Protein AF-A0A353CD82-F1 (afdb_monomer)

pLDDT: mean 91.19, std 8.74, range [46.16, 98.44]

Nearest PDB structures (foldseek):
  5kc4-assembly1_A  TM=4.572E-01  e=1.002E+00  Thermotoga maritima MSB8
  8f6h-assembly1_B  TM=3.084E-01  e=5.226E+00  Shewanella oneidensis MR-1
  6ek8-assembly1_A  TM=2.243E-01  e=5.776E+00  Yersinia enterocolitica

Secondary structure (DSSP, 8-state):
--HHHHHHHHHHHHHHHHHHHHHHHHHHIIIIIHHHH-HHHHHHHHHHHHHHHHHHHHHHHHHHHT--SHHHHHHHHHHHHHHHHHHHHHIIIIIS---HHHHHHHT-TTTT--HHHHHHHHHHHHHHHHHHHHTTS--

Solvent-accessible surface area (backbone atoms only — not comparable to full-atom values): 7496 Å² total; per-residue (Å²): 130,55,74,66,56,52,28,52,53,41,45,50,55,51,44,53,55,43,54,52,52,49,50,54,49,53,50,46,35,62,74,59,37,2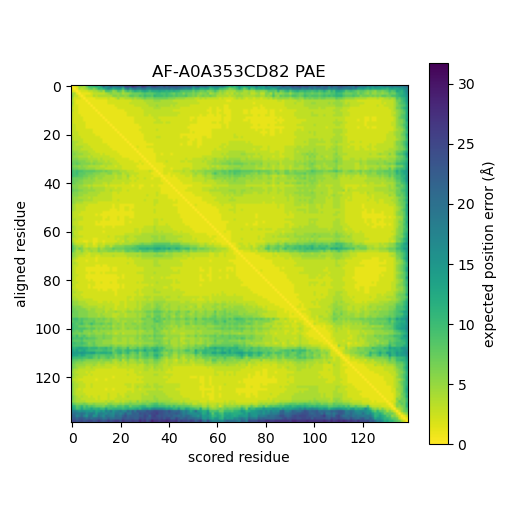0,81,75,62,36,64,71,55,28,53,60,53,45,48,58,55,45,50,49,50,50,39,54,55,39,45,72,43,50,74,76,32,63,67,74,62,69,68,48,24,38,50,50,11,48,52,46,41,55,52,49,52,52,48,48,52,47,42,39,44,73,72,69,62,48,51,72,68,60,57,52,51,49,61,28,54,91,80,68,34,59,51,56,59,48,46,55,46,48,21,46,32,47,44,54,27,53,55,61,47,65,78,66,59,84,133

Radius of gyration: 16.13 Å; Cα contacts (8 Å, |Δi|>4): 117; chains: 1; bounding box: 50×27×48 Å

Structure (mmCIF, N/CA/C/O backbone):
data_AF-A0A353CD82-F1
#
_entry.id   AF-A0A353CD82-F1
#
loop_
_atom_site.group_PDB
_atom_site.id
_atom_site.type_symbol
_atom_site.label_atom_id
_atom_site.label_alt_id
_atom_site.label_comp_id
_atom_site.label_asym_id
_atom_site.label_entity_id
_atom_site.label_seq_id
_atom_site.pdbx_PDB_ins_code
_atom_site.Cartn_x
_atom_site.Cartn_y
_atom_site.Cartn_z
_atom_site.occupancy
_atom_site.B_iso_or_equiv
_atom_site.auth_seq_id
_atom_site.auth_comp_id
_atom_site.auth_asym_id
_atom_site.auth_atom_id
_atom_site.pdbx_PDB_model_num
ATOM 1 N N . MET A 1 1 ? -8.625 -14.958 21.269 1.00 64.81 1 MET A N 1
ATOM 2 C CA . MET A 1 1 ? -8.049 -13.804 20.533 1.00 64.81 1 MET A CA 1
ATOM 3 C C . MET A 1 1 ? -8.634 -12.511 21.072 1.00 64.81 1 MET A C 1
ATOM 5 O O . MET A 1 1 ? -9.854 -12.438 21.197 1.00 64.81 1 MET A O 1
ATOM 9 N N . SER A 1 2 ? -7.795 -11.514 21.366 1.00 86.31 2 SER A N 1
ATOM 10 C CA . SER A 1 2 ? -8.258 -10.172 21.746 1.00 86.31 2 SER A CA 1
ATOM 11 C C . SER A 1 2 ? -8.985 -9.492 20.576 1.00 86.31 2 SER A C 1
ATOM 13 O O . SER A 1 2 ? -8.831 -9.897 19.418 1.00 86.31 2 SER A O 1
ATOM 15 N N . ALA A 1 3 ? -9.791 -8.465 20.864 1.00 82.94 3 ALA A N 1
ATOM 16 C CA . ALA A 1 3 ? -10.469 -7.673 19.833 1.00 82.94 3 ALA A CA 1
ATOM 17 C C . ALA A 1 3 ? -9.463 -7.100 18.819 1.00 82.94 3 ALA A C 1
ATOM 19 O O . ALA A 1 3 ? -9.667 -7.214 17.612 1.00 82.94 3 ALA A O 1
ATOM 20 N N . THR A 1 4 ? -8.322 -6.612 19.310 1.00 87.94 4 THR A N 1
ATOM 21 C CA . THR A 1 4 ? -7.206 -6.125 18.495 1.00 87.94 4 THR A CA 1
ATOM 22 C C . THR A 1 4 ? -6.670 -7.203 17.554 1.00 87.94 4 THR A C 1
ATOM 24 O O . THR A 1 4 ? -6.569 -6.963 16.355 1.00 87.94 4 THR A O 1
ATOM 27 N N . SER A 1 5 ? -6.414 -8.426 18.037 1.00 89.75 5 SER A N 1
ATOM 28 C CA . SER A 1 5 ? -5.935 -9.519 17.175 1.00 89.75 5 SER A CA 1
ATOM 29 C C . SER A 1 5 ? -6.914 -9.854 16.045 1.00 89.75 5 SER A C 1
ATOM 31 O O . SER A 1 5 ? -6.486 -10.189 14.945 1.00 89.75 5 SER A O 1
ATOM 33 N N . LYS A 1 6 ? -8.229 -9.760 16.288 1.00 93.31 6 LYS A N 1
ATOM 34 C CA . LYS A 1 6 ? -9.244 -9.997 15.247 1.00 93.31 6 LYS A CA 1
ATOM 35 C C . LYS A 1 6 ? -9.223 -8.906 14.175 1.00 93.31 6 LYS A C 1
ATOM 37 O O . LYS A 1 6 ? -9.329 -9.234 12.998 1.00 93.31 6 LYS A O 1
ATOM 42 N N . VAL A 1 7 ? -9.062 -7.642 14.572 1.00 95.00 7 VAL A N 1
ATOM 43 C CA . VAL A 1 7 ? -8.954 -6.506 13.640 1.00 95.00 7 VAL A CA 1
ATOM 44 C C . VAL A 1 7 ? -7.745 -6.680 12.726 1.00 95.00 7 VAL A C 1
ATOM 46 O O . VAL A 1 7 ? -7.897 -6.614 11.511 1.00 95.00 7 VAL A O 1
ATOM 49 N N . PHE A 1 8 ? -6.569 -6.982 13.285 1.00 95.12 8 PHE A N 1
ATOM 50 C CA . PHE A 1 8 ? -5.359 -7.180 12.483 1.00 95.12 8 PHE A CA 1
ATOM 51 C C . PHE A 1 8 ? -5.436 -8.423 11.593 1.00 95.12 8 PHE A C 1
ATOM 53 O O . PHE A 1 8 ? -5.011 -8.354 10.448 1.00 95.12 8 PHE A O 1
ATOM 60 N N . LEU A 1 9 ? -6.058 -9.519 12.044 1.00 96.62 9 LEU A N 1
ATOM 61 C CA . LEU A 1 9 ? -6.295 -10.680 11.178 1.00 96.62 9 LEU A CA 1
ATOM 62 C C . LEU A 1 9 ? -7.162 -10.313 9.964 1.00 96.62 9 LEU A C 1
ATOM 64 O O . LEU A 1 9 ? -6.827 -10.655 8.833 1.00 96.62 9 LEU A O 1
ATOM 68 N N . ARG A 1 10 ? -8.268 -9.593 10.183 1.00 97.06 10 ARG A N 1
ATOM 69 C CA . ARG A 1 10 ? -9.134 -9.133 9.087 1.00 97.06 10 ARG A CA 1
ATOM 70 C C . ARG A 1 10 ? -8.416 -8.136 8.186 1.00 97.06 10 ARG A C 1
ATOM 72 O O . ARG A 1 10 ? -8.548 -8.229 6.972 1.00 97.06 10 ARG A O 1
ATOM 79 N N . ALA A 1 11 ? -7.624 -7.232 8.759 1.00 97.06 11 ALA A N 1
ATOM 80 C CA . ALA A 1 11 ? -6.787 -6.313 8.000 1.00 97.06 11 ALA A CA 1
ATOM 81 C C . ALA A 1 11 ? -5.785 -7.068 7.115 1.00 97.06 11 ALA A C 1
ATOM 83 O O . ALA A 1 11 ? -5.634 -6.700 5.955 1.00 97.06 11 ALA A O 1
ATOM 84 N N . THR A 1 12 ? -5.161 -8.145 7.601 1.00 98.25 12 THR A N 1
ATOM 85 C CA . THR A 1 12 ? -4.295 -9.008 6.784 1.00 98.25 12 THR A CA 1
ATOM 86 C C . THR A 1 12 ? -5.066 -9.655 5.637 1.00 98.25 12 THR A C 1
ATOM 88 O O . THR A 1 12 ? -4.585 -9.653 4.512 1.00 98.25 12 THR A O 1
ATOM 91 N N . VAL A 1 13 ? -6.280 -10.165 5.877 1.00 98.12 13 VAL A N 1
ATOM 92 C CA . VAL A 1 13 ? -7.113 -10.742 4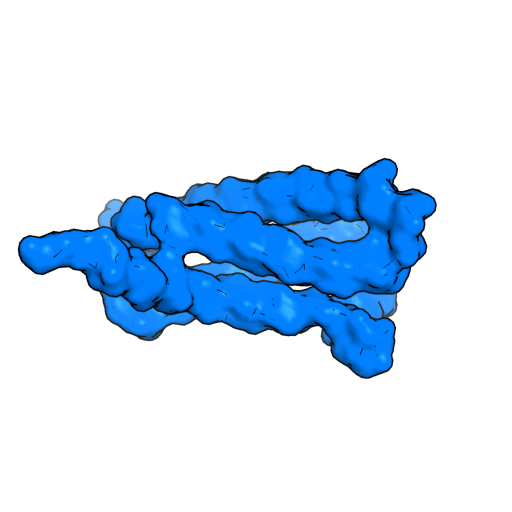.804 1.00 98.12 13 VAL A CA 1
ATOM 93 C C . VAL A 1 13 ? -7.441 -9.698 3.735 1.00 98.12 13 VAL A C 1
ATOM 95 O O . VAL A 1 13 ? -7.309 -9.979 2.548 1.00 98.12 13 VAL A O 1
ATOM 98 N N . VAL A 1 14 ? -7.820 -8.481 4.135 1.00 98.00 14 VAL A N 1
ATOM 99 C CA . VAL A 1 14 ? -8.071 -7.387 3.184 1.00 98.00 14 VAL A CA 1
ATOM 100 C C . VAL A 1 14 ? -6.796 -7.013 2.426 1.00 98.00 14 VAL A C 1
ATOM 102 O O . VAL A 1 14 ? -6.851 -6.828 1.215 1.00 98.00 14 VAL A O 1
ATOM 105 N N . TRP A 1 15 ? -5.645 -6.970 3.099 1.00 98.44 15 TRP A N 1
ATOM 106 C CA . TRP A 1 15 ? -4.357 -6.738 2.446 1.00 98.44 15 TRP A CA 1
ATOM 107 C C . TRP A 1 15 ? -4.023 -7.811 1.408 1.00 98.44 15 TRP A C 1
ATOM 109 O O . TRP A 1 15 ? -3.569 -7.461 0.326 1.00 98.44 15 TRP A O 1
ATOM 119 N N . ILE A 1 16 ? -4.309 -9.091 1.675 1.00 98.25 16 ILE A N 1
ATOM 120 C CA . ILE A 1 16 ? -4.126 -10.166 0.685 1.00 98.25 16 ILE A CA 1
ATOM 121 C C . ILE A 1 16 ? -4.973 -9.891 -0.565 1.00 98.25 16 ILE A C 1
ATOM 123 O O . ILE A 1 16 ? -4.491 -10.036 -1.684 1.00 98.25 16 ILE A O 1
ATOM 127 N N . VAL A 1 17 ? -6.223 -9.448 -0.402 1.00 98.12 17 VAL A N 1
ATOM 128 C CA . VAL A 1 17 ? -7.068 -9.075 -1.549 1.00 98.12 17 VAL A CA 1
ATOM 129 C C . VAL A 1 17 ? -6.458 -7.898 -2.313 1.00 98.12 17 VAL A C 1
ATOM 131 O O . VAL A 1 17 ? -6.391 -7.941 -3.540 1.00 98.12 17 VAL A O 1
ATOM 134 N N . ILE A 1 18 ? -5.985 -6.872 -1.599 1.00 97.62 18 ILE A N 1
ATOM 135 C CA . ILE A 1 18 ? -5.344 -5.697 -2.198 1.00 97.62 18 ILE A CA 1
ATOM 136 C C . ILE A 1 18 ? -4.090 -6.101 -2.979 1.00 97.62 18 ILE A C 1
ATOM 138 O O . ILE A 1 18 ? -3.985 -5.758 -4.149 1.00 97.62 18 ILE A O 1
ATOM 142 N N . ILE A 1 19 ? -3.160 -6.847 -2.377 1.00 97.19 19 ILE A N 1
ATOM 143 C CA . ILE A 1 19 ? -1.879 -7.169 -3.017 1.00 97.19 19 ILE A CA 1
ATOM 144 C C . ILE A 1 19 ? -2.062 -8.082 -4.232 1.00 97.19 19 ILE A C 1
ATOM 146 O O . ILE A 1 19 ? -1.357 -7.927 -5.227 1.00 97.19 19 ILE A O 1
ATOM 150 N N . LEU A 1 20 ? -3.044 -8.989 -4.204 1.00 97.25 20 LEU A N 1
ATOM 151 C CA . LEU A 1 20 ? -3.399 -9.802 -5.367 1.00 97.25 20 LEU A CA 1
ATOM 152 C C . LEU A 1 20 ? -3.995 -8.943 -6.488 1.00 97.25 20 LEU A C 1
ATOM 154 O O . LEU A 1 20 ? -3.593 -9.092 -7.642 1.00 97.25 20 LEU A O 1
ATOM 158 N N . ALA A 1 21 ? -4.906 -8.024 -6.157 1.00 97.31 21 ALA A N 1
ATOM 159 C CA . ALA A 1 21 ? -5.483 -7.103 -7.132 1.00 97.31 21 ALA A CA 1
ATOM 160 C C . ALA A 1 21 ? -4.409 -6.193 -7.752 1.00 97.31 21 ALA A C 1
ATOM 162 O O . ALA A 1 21 ? -4.350 -6.068 -8.974 1.00 97.31 21 ALA A O 1
ATOM 163 N N . GLU A 1 22 ? -3.514 -5.638 -6.934 1.00 96.19 22 GLU A N 1
ATOM 164 C CA . GLU A 1 22 ? -2.400 -4.799 -7.384 1.00 96.19 22 GLU A CA 1
ATOM 165 C C . GLU A 1 22 ? -1.376 -5.586 -8.209 1.00 96.19 22 GLU A C 1
ATOM 167 O O . GLU A 1 22 ? -0.851 -5.065 -9.188 1.00 96.19 22 GLU A O 1
ATOM 172 N N . THR A 1 23 ? -1.135 -6.862 -7.892 1.00 94.25 23 THR A N 1
ATOM 173 C CA . THR A 1 23 ? -0.262 -7.729 -8.701 1.00 94.25 23 THR A CA 1
ATOM 174 C C . THR A 1 23 ? -0.852 -7.945 -10.095 1.00 94.25 23 THR A C 1
ATOM 176 O O . THR A 1 23 ? -0.164 -7.747 -11.096 1.00 94.25 23 THR A O 1
ATOM 179 N N . VAL A 1 24 ? -2.140 -8.302 -10.185 1.00 96.44 24 VAL A N 1
ATOM 180 C CA . VAL A 1 24 ? -2.838 -8.461 -11.475 1.00 96.44 24 VAL A CA 1
ATOM 181 C C . VAL A 1 24 ? -2.841 -7.145 -12.249 1.00 96.44 24 VAL A C 1
ATOM 183 O O . VAL A 1 24 ? -2.563 -7.127 -13.447 1.00 96.44 24 VAL A O 1
ATOM 186 N N . HIS A 1 25 ? -3.103 -6.035 -11.564 1.00 96.00 25 HIS A N 1
ATOM 187 C CA . HIS A 1 25 ? -3.095 -4.706 -12.153 1.00 96.00 25 HIS A CA 1
ATOM 188 C C . HIS A 1 25 ? -1.702 -4.302 -12.672 1.00 96.00 25 HIS A C 1
ATOM 190 O O . HIS A 1 25 ? -1.584 -3.790 -13.786 1.00 96.00 25 HIS A O 1
ATOM 196 N N . GLY A 1 26 ? -0.633 -4.601 -11.930 1.00 92.56 26 GLY A N 1
ATOM 197 C CA . GLY A 1 26 ? 0.750 -4.384 -12.356 1.00 92.56 26 GLY A CA 1
ATOM 198 C C . GLY A 1 26 ? 1.128 -5.206 -13.590 1.00 92.56 26 GLY A C 1
ATOM 199 O O . GLY A 1 26 ? 1.763 -4.683 -14.505 1.00 92.56 26 GLY A O 1
ATOM 200 N N . ILE A 1 27 ? 0.677 -6.462 -13.672 1.00 93.19 27 ILE A N 1
ATOM 201 C CA . ILE A 1 27 ? 0.852 -7.298 -14.870 1.00 93.19 27 ILE A CA 1
ATOM 202 C C . ILE A 1 27 ? 0.083 -6.700 -16.055 1.00 93.19 27 ILE A C 1
ATOM 204 O O . ILE A 1 27 ? 0.644 -6.560 -17.141 1.00 93.19 27 ILE A O 1
ATOM 208 N N . ALA A 1 28 ? -1.175 -6.299 -15.853 1.00 93.94 28 ALA A N 1
ATOM 209 C CA . ALA A 1 28 ? -1.994 -5.677 -16.893 1.00 93.94 28 ALA A CA 1
ATOM 210 C C . ALA A 1 28 ? -1.366 -4.375 -17.416 1.00 93.94 28 ALA A C 1
ATOM 212 O O . ALA A 1 28 ? -1.373 -4.132 -18.622 1.00 93.94 28 ALA A O 1
ATOM 213 N N . ARG A 1 29 ? -0.754 -3.569 -16.540 1.00 94.25 29 ARG A N 1
ATOM 214 C CA . ARG A 1 29 ? 0.015 -2.384 -16.939 1.00 94.25 29 ARG A CA 1
ATOM 215 C C . ARG A 1 29 ? 1.114 -2.755 -17.936 1.00 94.25 29 ARG A C 1
ATOM 217 O O . ARG A 1 29 ? 1.166 -2.148 -18.998 1.00 94.25 29 ARG A O 1
ATOM 224 N N . ILE A 1 30 ? 1.938 -3.755 -17.621 1.00 93.38 30 ILE A N 1
ATOM 225 C CA . ILE A 1 30 ? 3.068 -4.179 -18.467 1.00 93.38 30 ILE A CA 1
ATOM 226 C C . ILE A 1 30 ? 2.591 -4.775 -19.794 1.00 93.38 30 ILE A C 1
ATOM 228 O O . ILE A 1 30 ? 3.156 -4.495 -20.844 1.00 93.38 30 ILE A O 1
ATOM 232 N N . GLN A 1 31 ? 1.546 -5.599 -19.765 1.00 94.88 31 GLN A N 1
ATOM 233 C CA . GLN A 1 31 ? 1.111 -6.348 -20.948 1.00 94.88 31 GLN A CA 1
ATOM 234 C C . GLN A 1 31 ? 0.196 -5.544 -21.880 1.00 94.88 31 GLN A C 1
ATOM 236 O O . GLN A 1 31 ? 0.161 -5.813 -23.076 1.00 94.88 31 GLN A O 1
ATOM 241 N N . ILE A 1 32 ? -0.563 -4.580 -21.350 1.00 94.31 32 ILE A N 1
ATOM 242 C CA . ILE A 1 32 ? -1.629 -3.888 -22.093 1.00 94.31 32 ILE A CA 1
ATOM 243 C C . ILE A 1 32 ? -1.312 -2.400 -22.253 1.00 94.31 32 ILE A C 1
ATOM 245 O O . ILE A 1 32 ? -1.406 -1.852 -23.354 1.00 94.31 32 ILE A O 1
ATOM 249 N N . LEU A 1 33 ? -0.933 -1.730 -21.161 1.00 92.12 33 LEU A N 1
ATOM 250 C CA . LEU A 1 33 ? -0.793 -0.275 -21.152 1.00 92.12 33 LEU A CA 1
ATOM 251 C C . LEU A 1 33 ? 0.578 0.176 -21.674 1.00 92.12 33 LEU A C 1
ATOM 253 O O . LEU A 1 33 ? 0.642 1.030 -22.557 1.00 92.12 33 LEU A O 1
ATOM 257 N N . GLU A 1 34 ? 1.664 -0.417 -21.172 1.00 94.62 34 GLU A N 1
ATOM 258 C CA . GLU A 1 34 ? 3.045 -0.091 -21.560 1.00 94.62 34 GLU A CA 1
ATOM 259 C C . GLU A 1 34 ? 3.283 -0.158 -23.081 1.00 94.62 34 GLU A C 1
ATOM 261 O O . GLU A 1 34 ? 3.846 0.807 -23.604 1.00 94.62 34 GLU A O 1
ATOM 266 N N . PRO A 1 35 ? 2.793 -1.171 -23.831 1.00 94.56 35 PRO A N 1
ATOM 267 C CA . PRO A 1 35 ? 2.960 -1.222 -25.287 1.00 94.56 35 PRO A CA 1
ATOM 268 C C . PRO A 1 35 ? 2.281 -0.068 -26.036 1.00 94.56 35 PRO A C 1
ATOM 270 O O . PRO A 1 35 ? 2.704 0.284 -27.133 1.00 94.56 35 PRO A O 1
ATOM 273 N N . SER A 1 36 ? 1.233 0.521 -25.454 1.00 94.12 36 SER A N 1
ATOM 274 C CA . SER A 1 36 ? 0.408 1.539 -26.116 1.00 94.12 36 SER A CA 1
ATOM 275 C C . SER A 1 36 ? 0.863 2.968 -25.816 1.00 94.12 36 SER A C 1
ATOM 277 O O . SER A 1 36 ? 0.758 3.844 -26.671 1.00 94.12 36 SER A O 1
ATOM 279 N N . VAL A 1 37 ? 1.339 3.233 -24.593 1.00 93.56 37 VAL A N 1
ATOM 280 C CA . VAL A 1 37 ? 1.653 4.602 -24.132 1.00 93.56 37 VAL A CA 1
ATOM 281 C C . VAL A 1 37 ? 3.101 4.792 -23.672 1.00 93.56 37 VAL A C 1
ATOM 283 O O . VAL A 1 37 ? 3.487 5.914 -23.333 1.00 93.56 37 VAL A O 1
ATOM 286 N N . GLY A 1 38 ? 3.903 3.725 -23.673 1.00 93.38 38 GLY A N 1
ATOM 287 C CA . GLY A 1 38 ? 5.271 3.700 -23.165 1.00 93.38 38 GLY A CA 1
ATOM 288 C C . GLY A 1 38 ? 5.352 3.527 -21.644 1.00 93.38 38 GLY A C 1
ATOM 289 O O . GLY A 1 38 ? 4.427 3.873 -20.904 1.00 93.38 38 GLY A O 1
ATOM 290 N N . GLU A 1 39 ? 6.495 3.022 -21.172 1.00 88.38 39 GLU A N 1
ATOM 291 C CA . GLU A 1 39 ? 6.734 2.645 -19.769 1.00 88.38 39 GLU A CA 1
ATOM 292 C C . GLU A 1 39 ? 6.433 3.779 -18.780 1.00 88.38 39 GLU A C 1
ATOM 294 O O . GLU A 1 39 ? 5.683 3.608 -17.816 1.00 88.38 39 GLU A O 1
ATOM 299 N N . PHE A 1 40 ? 6.979 4.970 -19.041 1.00 88.38 40 PHE A N 1
ATOM 300 C CA . PHE A 1 40 ? 6.851 6.100 -18.126 1.00 88.38 40 PHE A CA 1
ATOM 301 C C . PHE A 1 40 ? 5.388 6.515 -17.926 1.00 88.38 40 PHE A C 1
ATOM 303 O O . PHE A 1 40 ? 4.919 6.604 -16.792 1.00 88.38 40 PHE A O 1
ATOM 310 N N . ARG A 1 41 ? 4.631 6.717 -19.014 1.00 90.12 41 ARG A N 1
ATOM 311 C CA . ARG A 1 41 ? 3.216 7.123 -18.936 1.00 90.12 41 ARG A CA 1
ATOM 312 C C . ARG A 1 41 ? 2.346 6.023 -18.344 1.00 90.12 41 ARG A C 1
ATOM 314 O O . ARG A 1 41 ? 1.471 6.324 -17.536 1.00 90.12 41 ARG A O 1
ATOM 321 N N . ALA A 1 42 ? 2.615 4.766 -18.690 1.00 91.94 42 ALA A N 1
ATOM 322 C CA . ALA A 1 42 ? 1.902 3.634 -18.123 1.00 91.94 42 ALA A CA 1
ATOM 323 C C . ALA A 1 42 ? 2.086 3.556 -16.601 1.00 91.94 42 ALA A C 1
ATOM 325 O O . ALA A 1 42 ? 1.109 3.340 -15.889 1.00 91.94 42 ALA A O 1
ATOM 326 N N . ARG A 1 43 ? 3.295 3.813 -16.077 1.00 88.25 43 ARG A N 1
ATOM 327 C CA . ARG A 1 43 ? 3.533 3.922 -14.626 1.00 88.25 43 ARG A CA 1
ATOM 328 C C . ARG A 1 43 ? 2.753 5.066 -13.985 1.00 88.25 43 ARG A C 1
ATOM 330 O O . ARG A 1 43 ? 2.151 4.849 -12.939 1.00 88.25 43 ARG A O 1
ATOM 337 N N . GLN A 1 44 ? 2.725 6.249 -14.603 1.00 90.38 44 GLN A N 1
ATOM 338 C CA . GLN A 1 44 ? 1.969 7.391 -14.070 1.00 90.38 44 GLN A CA 1
ATOM 339 C C . GLN A 1 44 ? 0.470 7.073 -13.985 1.00 90.38 44 GLN A C 1
ATOM 341 O O . GLN A 1 44 ? -0.145 7.249 -12.938 1.00 90.38 44 GLN A O 1
ATOM 346 N N . MET A 1 45 ? -0.109 6.543 -15.066 1.00 91.94 45 MET A N 1
ATOM 347 C CA . MET A 1 45 ? -1.522 6.155 -15.118 1.00 91.94 45 MET A CA 1
ATOM 348 C C . MET A 1 45 ? -1.849 5.039 -14.120 1.00 91.94 45 MET A C 1
ATOM 350 O O . MET A 1 45 ? -2.866 5.115 -13.432 1.00 91.94 45 MET A O 1
ATOM 354 N N . ALA A 1 46 ? -0.965 4.044 -14.000 1.00 91.06 46 ALA A N 1
ATOM 355 C CA . ALA A 1 46 ? -1.152 2.912 -13.103 1.00 91.06 46 ALA A CA 1
ATOM 356 C C . ALA A 1 46 ? -1.213 3.316 -11.628 1.00 91.06 46 ALA A C 1
ATOM 358 O O . ALA A 1 46 ? -1.891 2.658 -10.848 1.00 91.06 46 ALA A O 1
ATOM 359 N N . VAL A 1 47 ? -0.556 4.402 -11.220 1.00 91.50 47 VAL A N 1
ATOM 360 C CA . VAL A 1 47 ? -0.661 4.869 -9.830 1.00 91.50 47 VAL A CA 1
ATOM 361 C C . VAL A 1 47 ? -2.086 5.312 -9.510 1.00 91.50 47 VAL A C 1
ATOM 363 O O . VAL A 1 47 ? -2.609 4.971 -8.452 1.00 91.50 47 VAL A O 1
ATOM 366 N N . PHE A 1 48 ? -2.751 6.013 -10.429 1.00 93.50 48 PHE A N 1
ATOM 367 C CA . PHE A 1 48 ? -4.127 6.462 -10.219 1.00 93.50 48 PHE A CA 1
ATOM 368 C C . PHE A 1 48 ? -5.131 5.309 -10.277 1.00 93.50 48 PHE A C 1
ATOM 370 O O . PHE A 1 48 ? -6.035 5.246 -9.442 1.00 93.50 48 PHE A O 1
ATOM 377 N N . SER A 1 49 ? -4.980 4.379 -11.224 1.00 94.56 49 SER A N 1
ATOM 378 C CA . SER A 1 49 ? -5.864 3.211 -11.298 1.00 94.56 49 SER A CA 1
ATOM 379 C C . SER A 1 49 ? -5.628 2.228 -10.148 1.00 94.56 49 SER A C 1
ATOM 381 O O . SER A 1 49 ? -6.602 1.732 -9.586 1.00 94.56 49 SER A O 1
ATOM 383 N N . GLY A 1 50 ? -4.380 2.021 -9.718 1.00 94.88 50 GLY A N 1
ATOM 384 C CA . GLY A 1 50 ? -4.048 1.229 -8.528 1.00 94.88 50 GLY A CA 1
ATOM 385 C C . GLY A 1 50 ? -4.601 1.859 -7.248 1.00 94.88 50 GLY A C 1
ATOM 386 O O . GLY A 1 50 ? -5.282 1.203 -6.461 1.00 94.88 50 GLY A O 1
ATOM 387 N N . ALA A 1 51 ? -4.458 3.179 -7.082 1.00 95.88 51 ALA A N 1
ATOM 388 C CA . ALA A 1 51 ? -5.089 3.903 -5.977 1.00 95.88 51 ALA A CA 1
ATOM 389 C C . ALA A 1 51 ? -6.619 3.727 -5.968 1.00 95.88 51 ALA A C 1
ATOM 391 O O . ALA A 1 51 ? -7.213 3.517 -4.908 1.00 95.88 51 ALA A O 1
ATOM 392 N N . ALA A 1 52 ? -7.269 3.749 -7.136 1.00 96.56 52 ALA A N 1
ATOM 393 C CA . ALA A 1 52 ? -8.700 3.480 -7.239 1.00 96.56 52 ALA A CA 1
ATOM 394 C C . ALA A 1 52 ? -9.052 2.040 -6.823 1.00 96.56 52 ALA A C 1
ATOM 396 O O . ALA A 1 52 ? -10.007 1.850 -6.070 1.00 96.56 52 ALA A O 1
ATOM 397 N N . ILE A 1 53 ? -8.273 1.035 -7.240 1.00 97.00 53 ILE A N 1
ATOM 398 C CA . ILE A 1 53 ? -8.455 -0.370 -6.835 1.00 97.00 53 ILE A CA 1
ATOM 399 C C . ILE A 1 53 ? -8.340 -0.506 -5.314 1.00 97.00 53 ILE A C 1
ATOM 401 O O . ILE A 1 53 ? -9.274 -0.989 -4.666 1.00 97.00 53 ILE A O 1
ATOM 405 N N . ILE A 1 54 ? -7.240 -0.015 -4.735 1.00 97.12 54 ILE A N 1
ATOM 406 C CA . ILE A 1 54 ? -6.990 -0.018 -3.288 1.00 97.12 54 ILE A CA 1
ATOM 407 C C . ILE A 1 54 ? -8.161 0.639 -2.549 1.00 97.12 54 ILE A C 1
ATOM 409 O O . ILE A 1 54 ? -8.683 0.081 -1.579 1.00 97.12 54 ILE A O 1
ATOM 413 N N . PHE A 1 55 ? -8.620 1.798 -3.027 1.00 97.50 55 PHE A N 1
ATOM 414 C CA . PHE A 1 55 ? -9.728 2.528 -2.423 1.00 97.50 55 PHE A CA 1
ATOM 415 C C . PHE A 1 55 ? -11.051 1.770 -2.493 1.00 97.50 55 PHE A C 1
ATOM 417 O O . PHE A 1 55 ? -11.754 1.688 -1.487 1.00 97.50 55 PHE A O 1
ATOM 424 N N . LEU A 1 56 ? -11.400 1.191 -3.643 1.00 97.12 56 LEU A N 1
ATOM 425 C CA . LEU A 1 56 ? -12.650 0.453 -3.826 1.00 97.12 56 LEU A CA 1
ATOM 426 C C . LEU A 1 56 ? -12.695 -0.813 -2.965 1.00 97.12 56 LEU A C 1
ATOM 428 O O . LEU A 1 56 ? -13.711 -1.069 -2.308 1.00 97.12 56 LEU A O 1
ATOM 432 N N . VAL A 1 57 ? -11.594 -1.567 -2.908 1.00 97.06 57 VAL A N 1
ATOM 433 C CA . VAL A 1 57 ? -11.472 -2.755 -2.049 1.00 97.06 57 VAL A CA 1
ATOM 434 C C . VAL A 1 57 ? -11.590 -2.350 -0.581 1.00 97.06 57 VAL A C 1
ATOM 436 O O . VAL A 1 57 ? -12.427 -2.885 0.152 1.00 97.06 57 VAL A O 1
ATOM 439 N N . THR A 1 58 ? -10.824 -1.340 -0.163 1.00 96.38 58 THR A N 1
ATOM 440 C CA . THR A 1 58 ? -10.829 -0.851 1.220 1.00 96.38 58 THR A CA 1
ATOM 441 C C . THR A 1 58 ? -12.206 -0.330 1.614 1.00 96.38 58 THR A C 1
ATOM 443 O O . THR A 1 58 ? -12.760 -0.772 2.616 1.00 96.38 58 THR A O 1
ATOM 446 N N . ARG A 1 59 ? -12.829 0.538 0.808 1.00 95.62 59 ARG A N 1
ATOM 447 C CA . ARG A 1 59 ? -14.184 1.067 1.043 1.00 95.62 59 ARG A CA 1
ATOM 448 C C . ARG A 1 59 ? -15.229 -0.03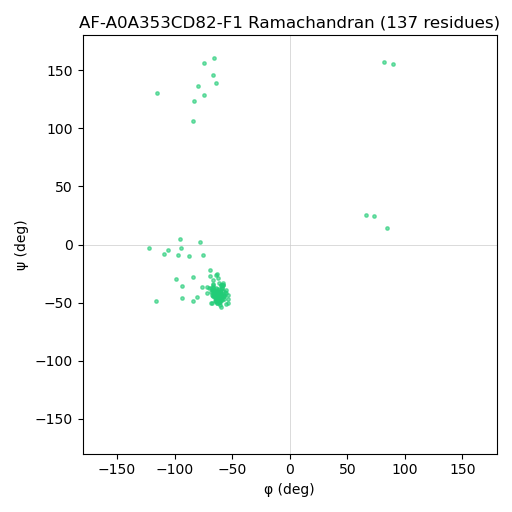5 1.144 1.00 95.62 59 ARG A C 1
ATOM 450 O O . ARG A 1 59 ? -16.159 0.093 1.938 1.00 95.62 59 ARG A O 1
ATOM 457 N N . SER A 1 60 ? -15.093 -1.118 0.391 1.00 94.88 60 SER A N 1
ATOM 458 C CA . SER A 1 60 ? -16.032 -2.242 0.450 1.00 94.88 60 SER A CA 1
ATOM 459 C C . SER A 1 60 ? -15.890 -3.052 1.741 1.00 94.88 60 SER A C 1
ATOM 461 O O . SER A 1 60 ? -16.898 -3.470 2.311 1.00 94.88 60 SER A O 1
ATOM 463 N N . LEU A 1 61 ? -14.663 -3.212 2.245 1.00 95.38 61 LEU A N 1
ATOM 464 C CA . LEU A 1 61 ? -14.339 -4.118 3.353 1.00 95.38 61 LEU A CA 1
ATOM 465 C C . LEU A 1 61 ? -14.064 -3.412 4.693 1.00 95.38 61 LEU A C 1
ATOM 467 O O . LEU A 1 61 ? -13.932 -4.082 5.717 1.00 95.38 61 LEU A O 1
ATOM 471 N N . ILE A 1 62 ? -14.045 -2.076 4.741 1.00 94.19 62 ILE A N 1
ATOM 472 C CA . ILE A 1 62 ? -13.661 -1.311 5.942 1.00 94.19 62 ILE A CA 1
ATOM 473 C C . ILE A 1 62 ? -14.543 -1.607 7.165 1.00 94.19 62 ILE A C 1
ATOM 475 O O . ILE A 1 62 ? -14.037 -1.737 8.279 1.00 94.19 62 ILE A O 1
ATOM 479 N N . ARG A 1 63 ? -15.855 -1.807 6.965 1.00 91.94 63 ARG A N 1
ATOM 480 C CA . ARG A 1 63 ? -16.790 -2.209 8.036 1.00 91.94 63 ARG A CA 1
ATOM 481 C C . ARG A 1 63 ? -16.466 -3.590 8.593 1.00 91.94 63 ARG A C 1
ATOM 483 O O . ARG A 1 63 ? -16.591 -3.815 9.793 1.00 91.94 63 ARG A O 1
ATOM 490 N N . TRP A 1 64 ? -16.051 -4.507 7.722 1.00 94.75 64 TRP A N 1
ATOM 491 C CA . TRP A 1 64 ? -15.730 -5.870 8.119 1.00 94.75 64 TRP A CA 1
ATOM 492 C C . TRP A 1 64 ? -14.470 -5.912 8.984 1.00 94.75 64 TRP A C 1
ATOM 494 O O . TRP A 1 64 ? -14.449 -6.638 9.978 1.00 94.75 64 TRP A O 1
ATOM 504 N N . ILE A 1 65 ? -13.470 -5.074 8.686 1.00 93.94 65 ILE A N 1
ATOM 505 C CA . ILE A 1 65 ? -12.260 -4.939 9.513 1.00 93.94 65 ILE A CA 1
ATOM 506 C C . ILE A 1 65 ? -12.624 -4.594 10.967 1.00 93.94 65 ILE A C 1
ATOM 508 O O . ILE A 1 65 ? -12.044 -5.162 11.891 1.00 93.94 65 ILE A O 1
ATOM 512 N N . GLY A 1 66 ? -13.634 -3.743 11.176 1.00 91.06 66 GLY A N 1
ATOM 513 C CA . GLY A 1 66 ? -14.180 -3.451 12.506 1.00 91.06 66 GLY A CA 1
ATOM 514 C C . GLY A 1 66 ? -13.274 -2.571 13.375 1.00 91.06 66 GLY A C 1
ATOM 515 O O . GLY A 1 66 ? -13.349 -2.636 14.601 1.00 91.06 66 GLY A O 1
ATOM 516 N N . ALA A 1 67 ? -12.399 -1.778 12.753 1.00 90.31 67 ALA A N 1
ATOM 517 C CA . ALA A 1 67 ? -11.563 -0.806 13.446 1.00 90.31 67 ALA A CA 1
ATOM 518 C C . ALA A 1 67 ? -12.346 0.471 13.771 1.00 90.31 67 ALA A C 1
ATOM 520 O O . ALA A 1 67 ? -13.065 0.996 12.922 1.00 90.31 67 ALA A O 1
ATOM 521 N N . ASN A 1 68 ? -12.166 0.985 14.989 1.00 87.56 68 ASN A N 1
ATOM 522 C CA . ASN A 1 68 ? -12.860 2.173 15.478 1.00 87.56 68 ASN A CA 1
ATOM 523 C C . ASN A 1 68 ? -11.871 3.308 15.746 1.00 87.56 68 ASN A C 1
ATOM 525 O O . ASN A 1 68 ? -10.884 3.130 16.458 1.00 87.56 68 ASN A O 1
ATOM 529 N N . GLY A 1 69 ? -12.182 4.486 15.208 1.00 91.38 69 GLY A N 1
ATOM 530 C CA . GLY A 1 69 ? -11.406 5.706 15.409 1.00 91.38 69 GLY A CA 1
ATOM 531 C C . GLY A 1 69 ? -10.282 5.923 14.383 1.00 91.38 69 GLY A C 1
ATOM 532 O O . GLY A 1 69 ? -9.771 4.972 13.787 1.00 91.38 69 GLY A O 1
ATOM 533 N N . PRO A 1 70 ? -9.876 7.188 14.171 1.00 92.62 70 PRO A N 1
ATOM 534 C CA . PRO A 1 70 ? -8.914 7.561 13.134 1.00 92.62 70 PRO A CA 1
ATOM 535 C C . PRO A 1 70 ? -7.528 6.941 13.354 1.00 92.62 70 PRO A C 1
ATOM 537 O O . PRO A 1 70 ? -6.917 6.467 12.401 1.00 92.62 70 PRO A O 1
ATOM 540 N N . PHE A 1 71 ? -7.062 6.860 14.605 1.00 94.62 71 PHE A N 1
ATOM 541 C CA . PHE A 1 71 ? -5.768 6.252 14.934 1.00 94.62 71 PHE A CA 1
ATOM 542 C C . PHE A 1 71 ? -5.694 4.769 14.551 1.00 94.62 71 PHE A C 1
ATOM 544 O O . PHE A 1 71 ? -4.697 4.336 13.981 1.00 94.62 71 PHE A O 1
ATOM 551 N N . ALA A 1 72 ? -6.755 3.993 14.804 1.00 94.31 72 ALA A N 1
ATOM 552 C CA . ALA A 1 72 ? -6.792 2.576 14.443 1.00 94.31 72 ALA A CA 1
ATOM 553 C C . ALA A 1 72 ? -6.786 2.373 12.918 1.00 94.31 72 ALA A C 1
ATOM 555 O O . ALA A 1 72 ? -6.131 1.461 12.417 1.00 94.31 72 ALA A O 1
ATOM 556 N N . LEU A 1 73 ? -7.479 3.244 12.178 1.00 96.19 73 LEU A N 1
ATOM 557 C CA . LEU A 1 73 ? -7.527 3.209 10.715 1.00 96.19 73 LEU A CA 1
ATOM 558 C C . LEU A 1 73 ? -6.159 3.521 10.092 1.00 96.19 73 LEU A C 1
ATOM 560 O O . LEU A 1 73 ? -5.721 2.799 9.200 1.00 96.19 73 LEU A O 1
ATOM 564 N N . VAL A 1 74 ? -5.457 4.538 10.598 1.00 97.19 74 VAL A N 1
ATOM 565 C CA . VA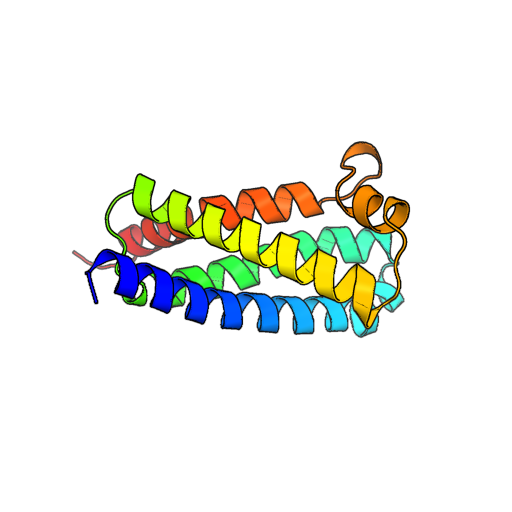L A 1 74 ? -4.091 4.861 10.150 1.00 97.19 74 VAL A CA 1
ATOM 566 C C . VAL A 1 74 ? -3.107 3.753 10.533 1.00 97.19 74 VAL A C 1
ATOM 568 O O . VAL A 1 74 ? -2.258 3.393 9.724 1.00 97.19 74 VAL A O 1
ATOM 571 N N . ALA A 1 75 ? -3.239 3.150 11.719 1.00 96.81 75 ALA A N 1
ATOM 572 C CA . ALA A 1 75 ? -2.399 2.022 12.124 1.00 96.81 75 ALA A CA 1
ATOM 573 C C . ALA A 1 75 ? -2.556 0.807 11.191 1.00 96.81 75 ALA A C 1
ATOM 575 O O . ALA A 1 75 ? -1.565 0.155 10.868 1.00 96.81 75 ALA A O 1
ATOM 576 N N . ILE A 1 76 ? -3.775 0.525 10.715 1.00 97.75 76 ILE A N 1
ATOM 577 C CA . ILE A 1 76 ? -4.015 -0.504 9.691 1.00 97.75 76 ILE A CA 1
ATOM 578 C C . ILE A 1 76 ? -3.328 -0.143 8.375 1.00 97.75 76 ILE A C 1
ATOM 580 O O . ILE A 1 76 ? -2.677 -0.997 7.781 1.00 97.75 76 ILE A O 1
ATOM 584 N N . GLY A 1 77 ? -3.438 1.108 7.931 1.00 97.75 77 GLY A N 1
ATOM 585 C CA . GLY A 1 77 ? -2.775 1.557 6.710 1.00 97.75 77 GLY A CA 1
ATOM 586 C C . GLY A 1 77 ? -1.246 1.468 6.798 1.00 97.75 77 GLY A C 1
ATOM 587 O O . GLY A 1 77 ? -0.605 0.980 5.872 1.00 97.75 77 GLY A O 1
ATOM 588 N N . LEU A 1 78 ? -0.655 1.860 7.932 1.00 97.94 78 LEU A N 1
ATOM 589 C CA . LEU A 1 78 ? 0.779 1.682 8.204 1.00 97.94 78 LEU A CA 1
ATOM 590 C C . LEU A 1 78 ? 1.177 0.205 8.204 1.00 97.94 78 LEU A C 1
ATOM 592 O O . LEU A 1 78 ? 2.201 -0.161 7.632 1.00 97.94 78 LEU A O 1
ATOM 596 N N . PHE A 1 79 ? 0.357 -0.650 8.812 1.00 98.19 79 PHE A N 1
ATOM 597 C CA . PHE 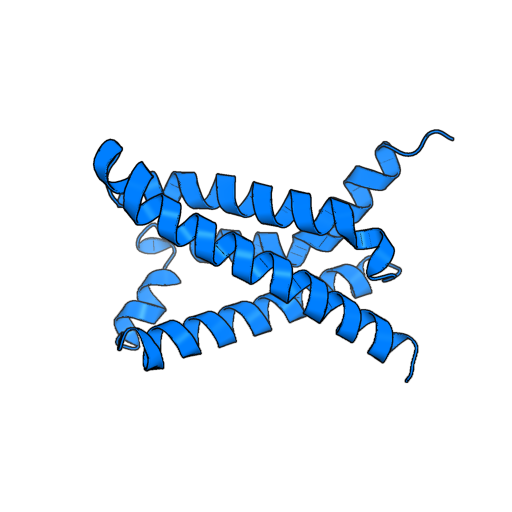A 1 79 ? 0.567 -2.092 8.795 1.00 98.19 79 PHE A CA 1
ATOM 598 C C . PHE A 1 79 ? 0.558 -2.647 7.364 1.00 98.19 79 PHE A C 1
ATOM 600 O O . PHE A 1 79 ? 1.459 -3.397 6.997 1.00 98.19 79 PHE A O 1
ATOM 607 N N . TRP A 1 80 ? -0.394 -2.228 6.528 1.00 98.44 80 TRP A N 1
ATOM 608 C CA . TRP A 1 80 ? -0.430 -2.598 5.113 1.00 98.44 80 TRP A CA 1
ATOM 609 C C . TRP A 1 80 ? 0.788 -2.106 4.345 1.00 98.44 80 TRP A C 1
ATOM 611 O O . TRP A 1 80 ? 1.352 -2.879 3.582 1.00 98.44 80 TRP A O 1
ATOM 621 N N . MET A 1 81 ? 1.235 -0.871 4.576 1.00 97.69 81 MET A N 1
ATOM 622 C CA . MET A 1 81 ? 2.455 -0.345 3.962 1.00 97.69 81 MET A CA 1
ATOM 623 C C . MET A 1 81 ? 3.670 -1.221 4.287 1.00 97.69 81 MET A C 1
ATOM 625 O O . MET A 1 81 ? 4.410 -1.587 3.380 1.00 97.69 81 MET A O 1
ATOM 629 N N . VAL A 1 82 ? 3.852 -1.613 5.553 1.00 97.88 82 VAL A N 1
ATOM 630 C CA . VAL A 1 82 ? 4.955 -2.501 5.959 1.00 97.88 82 VAL A CA 1
ATOM 631 C C . VAL A 1 82 ? 4.864 -3.856 5.258 1.00 97.88 82 VAL A C 1
ATOM 633 O O . V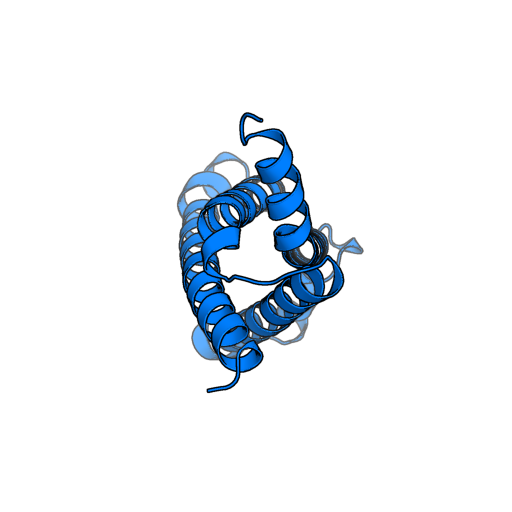AL A 1 82 ? 5.871 -4.345 4.750 1.00 97.88 82 VAL A O 1
ATOM 636 N N . LEU A 1 83 ? 3.669 -4.452 5.196 1.00 97.75 83 LEU A N 1
ATOM 637 C CA . LEU A 1 83 ? 3.467 -5.720 4.496 1.00 97.75 83 LEU A CA 1
ATOM 638 C C . LEU A 1 83 ? 3.743 -5.603 2.993 1.00 97.75 83 LEU A C 1
ATOM 640 O O . LEU A 1 83 ? 4.377 -6.490 2.428 1.00 97.75 83 LEU A O 1
ATOM 644 N N . THR A 1 84 ? 3.305 -4.518 2.352 1.00 96.19 84 THR A N 1
ATOM 645 C CA . THR A 1 84 ? 3.533 -4.267 0.924 1.00 96.19 84 THR A CA 1
ATOM 646 C C . THR A 1 84 ? 5.015 -4.087 0.626 1.00 96.19 84 THR A C 1
ATOM 648 O O . THR A 1 84 ? 5.527 -4.783 -0.241 1.00 96.19 84 THR A O 1
ATOM 651 N N . ILE A 1 85 ? 5.731 -3.257 1.393 1.00 94.75 85 ILE A N 1
ATOM 652 C CA . ILE A 1 85 ? 7.183 -3.088 1.230 1.00 94.75 85 ILE A CA 1
ATOM 653 C C . ILE A 1 85 ? 7.888 -4.435 1.426 1.00 94.75 85 ILE A C 1
ATOM 655 O O . ILE A 1 85 ? 8.715 -4.827 0.610 1.00 94.75 85 ILE A O 1
ATOM 659 N N . ALA A 1 86 ? 7.542 -5.192 2.473 1.00 95.81 86 ALA A N 1
ATOM 660 C CA . ALA A 1 86 ? 8.134 -6.508 2.702 1.00 95.81 86 ALA A CA 1
ATOM 661 C C . ALA A 1 86 ? 7.869 -7.471 1.532 1.00 95.81 86 ALA A C 1
ATOM 663 O O . ALA A 1 86 ? 8.783 -8.163 1.088 1.00 95.81 86 ALA A O 1
ATOM 664 N N . PHE A 1 87 ? 6.645 -7.497 1.006 1.00 94.69 87 PHE A N 1
ATOM 665 C CA . PHE A 1 87 ? 6.271 -8.310 -0.149 1.00 94.69 87 PHE A CA 1
ATOM 666 C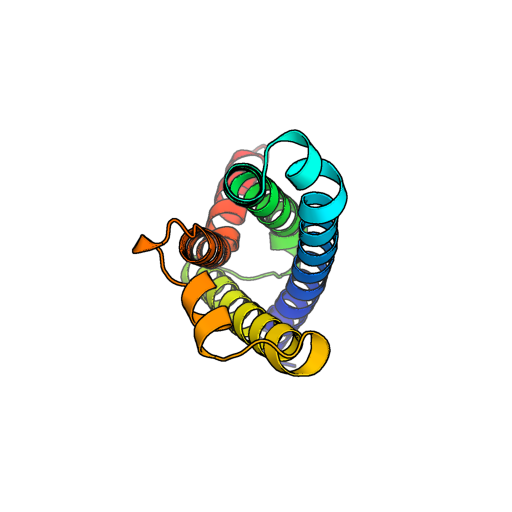 C . PHE A 1 87 ? 7.034 -7.909 -1.417 1.00 94.69 87 PHE A C 1
ATOM 668 O O . PHE A 1 87 ? 7.587 -8.780 -2.089 1.00 94.69 87 PHE A O 1
ATOM 675 N N . GLU A 1 88 ? 7.122 -6.613 -1.720 1.00 92.25 88 GLU A N 1
ATOM 676 C CA . GLU A 1 88 ? 7.865 -6.081 -2.867 1.00 92.25 88 GLU A CA 1
ATOM 677 C C . GLU A 1 88 ? 9.353 -6.413 -2.775 1.00 92.25 88 GLU A C 1
ATOM 679 O O . GLU A 1 88 ? 9.940 -6.879 -3.750 1.00 92.25 88 GLU A O 1
ATOM 684 N N . LEU A 1 89 ? 9.959 -6.249 -1.596 1.00 93.06 89 LEU A N 1
ATOM 685 C CA . LEU A 1 89 ? 11.351 -6.627 -1.362 1.00 93.06 89 LEU A CA 1
ATOM 686 C C . LEU A 1 89 ? 11.561 -8.128 -1.562 1.00 93.06 89 LEU A C 1
ATOM 688 O O . LEU A 1 89 ? 12.525 -8.525 -2.214 1.00 93.06 89 LEU A O 1
ATOM 692 N N . LEU A 1 90 ? 10.663 -8.965 -1.033 1.00 93.25 90 LEU A N 1
ATOM 693 C CA . LEU A 1 90 ? 10.756 -10.417 -1.173 1.00 93.25 90 LEU A CA 1
ATOM 694 C C . LEU A 1 90 ? 10.639 -10.843 -2.640 1.00 93.25 90 LEU A C 1
ATOM 696 O O . LEU A 1 90 ? 11.494 -11.570 -3.144 1.00 93.25 90 LEU A O 1
ATOM 700 N N . ILE A 1 91 ? 9.620 -10.362 -3.347 1.00 91.19 91 ILE A N 1
ATOM 701 C CA . ILE A 1 91 ? 9.408 -10.700 -4.755 1.00 91.19 91 ILE A CA 1
ATOM 702 C C . ILE A 1 91 ? 10.515 -10.112 -5.635 1.00 91.19 91 ILE A C 1
ATOM 704 O O . ILE A 1 91 ? 11.145 -10.840 -6.403 1.00 91.19 91 ILE A O 1
ATOM 708 N N . GLY A 1 92 ? 10.812 -8.823 -5.498 1.00 88.38 92 GLY A N 1
ATOM 709 C CA . GLY A 1 92 ? 11.849 -8.146 -6.270 1.00 88.38 92 GLY A CA 1
ATOM 710 C C . GLY A 1 92 ? 13.208 -8.814 -6.099 1.00 88.38 92 GLY A C 1
ATOM 711 O O . GLY A 1 92 ? 13.897 -9.077 -7.085 1.00 88.38 92 GLY A O 1
ATOM 712 N N . ARG A 1 93 ? 13.583 -9.167 -4.864 1.00 91.62 93 ARG A N 1
ATOM 713 C CA . ARG A 1 93 ? 14.903 -9.736 -4.576 1.00 91.62 93 ARG A CA 1
ATOM 714 C C . ARG A 1 93 ? 15.020 -11.222 -4.890 1.00 91.62 93 ARG A C 1
ATOM 716 O O . ARG A 1 93 ? 16.056 -11.619 -5.429 1.00 91.62 93 ARG A O 1
ATOM 723 N N . PHE A 1 94 ? 14.031 -12.028 -4.503 1.00 91.62 94 PHE A N 1
ATOM 724 C CA . PHE A 1 94 ? 14.121 -13.492 -4.561 1.00 91.62 94 PHE A CA 1
ATOM 725 C C . PHE A 1 94 ? 13.442 -14.097 -5.791 1.00 91.62 94 PHE A C 1
ATOM 727 O O . PHE A 1 94 ? 13.900 -15.134 -6.258 1.00 91.62 94 PHE A O 1
ATOM 734 N N . VAL A 1 95 ? 12.395 -13.466 -6.333 1.00 90.12 95 VAL A N 1
ATOM 735 C CA . VAL A 1 95 ? 11.680 -13.974 -7.519 1.00 90.12 95 VAL A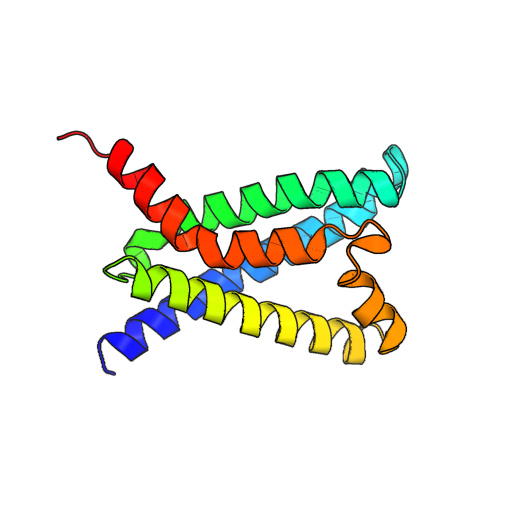 CA 1
ATOM 736 C C . VAL A 1 95 ? 12.236 -13.352 -8.798 1.00 90.12 95 VAL A C 1
ATOM 738 O O . VAL A 1 95 ? 12.527 -14.072 -9.748 1.00 90.12 95 VAL A O 1
ATOM 741 N N . PHE A 1 96 ? 12.437 -12.031 -8.821 1.00 86.81 96 PHE A N 1
ATOM 742 C CA . PHE A 1 96 ? 12.922 -11.321 -10.013 1.00 86.81 96 PHE A CA 1
ATOM 743 C C . PHE A 1 96 ? 14.431 -11.047 -10.027 1.00 86.81 96 PHE A C 1
ATOM 745 O O . PHE A 1 96 ? 14.965 -10.608 -11.045 1.00 86.81 96 PHE A O 1
ATOM 752 N N . GLY A 1 97 ? 15.134 -11.300 -8.919 1.00 89.56 97 GLY A N 1
ATOM 753 C CA . GLY A 1 97 ? 16.589 -11.138 -8.842 1.00 89.56 97 GLY A CA 1
ATOM 754 C C . GLY A 1 97 ? 17.073 -9.690 -8.975 1.00 89.56 97 GLY A C 1
ATOM 755 O O . GLY A 1 97 ? 18.206 -9.459 -9.395 1.00 89.56 97 GLY A O 1
ATOM 756 N N . PHE A 1 98 ? 16.239 -8.702 -8.643 1.00 89.44 98 PHE A N 1
ATOM 757 C CA . PHE A 1 98 ? 16.602 -7.290 -8.731 1.00 89.44 98 PHE A CA 1
ATOM 758 C C . PHE A 1 98 ? 17.704 -6.916 -7.733 1.00 89.44 98 PHE A C 1
ATOM 760 O O . PHE A 1 98 ? 17.779 -7.437 -6.616 1.00 89.44 98 PHE A O 1
ATOM 767 N N . SER A 1 99 ? 18.565 -5.983 -8.147 1.00 91.44 99 SER A N 1
ATOM 768 C CA . SER A 1 99 ? 19.579 -5.392 -7.276 1.00 91.44 99 SER A CA 1
ATOM 769 C C . SER A 1 99 ? 18.948 -4.410 -6.287 1.00 91.44 99 SER A C 1
ATOM 771 O O . SER A 1 99 ? 17.898 -3.823 -6.553 1.00 91.44 99 SER A O 1
ATOM 773 N N . TRP A 1 100 ? 19.619 -4.175 -5.157 1.00 89.31 100 TRP A N 1
ATOM 774 C CA . TRP A 1 100 ? 19.183 -3.180 -4.171 1.00 89.31 100 TRP A CA 1
ATOM 775 C C . TRP A 1 100 ? 19.061 -1.778 -4.768 1.00 89.31 100 TRP A C 1
ATOM 777 O O . TRP A 1 100 ? 18.151 -1.040 -4.414 1.00 89.31 100 TRP A O 1
ATOM 787 N N . GLN A 1 101 ? 19.940 -1.433 -5.712 1.00 88.19 101 GLN A N 1
ATOM 788 C CA . GLN A 1 101 ? 19.903 -0.159 -6.427 1.00 88.19 101 GLN A CA 1
ATOM 789 C C . GLN A 1 101 ? 18.638 -0.036 -7.276 1.00 88.19 101 GLN A C 1
ATOM 791 O O . GLN A 1 101 ? 18.006 1.014 -7.276 1.00 88.19 101 GLN A O 1
ATOM 796 N N . ARG A 1 102 ? 18.243 -1.115 -7.966 1.00 85.12 102 ARG A N 1
ATOM 797 C CA . ARG A 1 102 ? 17.019 -1.131 -8.773 1.00 85.12 102 ARG A CA 1
ATOM 798 C C . ARG A 1 102 ? 15.776 -0.984 -7.903 1.00 85.12 102 ARG A C 1
ATOM 800 O O . ARG A 1 102 ? 14.912 -0.187 -8.236 1.00 85.12 102 ARG A O 1
ATOM 807 N N . ILE A 1 103 ? 15.717 -1.708 -6.787 1.00 86.31 103 ILE A N 1
ATOM 808 C CA . ILE A 1 103 ? 14.617 -1.592 -5.822 1.00 86.31 103 ILE A CA 1
ATOM 809 C C . ILE A 1 103 ? 14.553 -0.163 -5.269 1.00 86.31 103 ILE A C 1
ATOM 811 O O . ILE A 1 103 ? 13.497 0.452 -5.294 1.00 86.31 103 ILE A O 1
ATOM 815 N N . ALA A 1 104 ? 15.680 0.401 -4.825 1.00 86.00 104 ALA A N 1
ATOM 816 C CA . ALA A 1 104 ? 15.722 1.761 -4.288 1.00 86.00 104 ALA A CA 1
ATOM 817 C C . ALA A 1 104 ? 15.297 2.825 -5.316 1.00 86.00 104 ALA A C 1
ATOM 819 O O . ALA A 1 104 ? 14.654 3.804 -4.945 1.00 86.00 104 ALA A O 1
ATOM 820 N N . ALA A 1 105 ? 15.594 2.618 -6.603 1.00 85.69 105 ALA A N 1
ATOM 821 C CA . ALA A 1 105 ? 15.170 3.519 -7.673 1.00 85.69 105 ALA A CA 1
ATOM 822 C C . ALA A 1 105 ? 13.639 3.586 -7.829 1.00 85.69 105 ALA A C 1
ATOM 824 O O . ALA A 1 105 ? 13.107 4.609 -8.257 1.00 85.69 105 ALA A O 1
ATOM 825 N N . GLU A 1 106 ? 12.902 2.539 -7.442 1.00 81.25 106 GLU A N 1
ATOM 826 C CA . GLU A 1 106 ? 11.435 2.584 -7.432 1.00 81.25 106 GLU A CA 1
ATOM 827 C C . GLU A 1 106 ? 10.891 3.527 -6.353 1.00 81.25 106 GLU A C 1
ATOM 829 O O . GLU A 1 106 ? 9.798 4.064 -6.509 1.00 81.25 106 GLU A O 1
ATOM 834 N N . TYR A 1 107 ? 11.666 3.824 -5.312 1.00 85.62 107 TYR A N 1
ATOM 835 C CA . TYR A 1 107 ? 11.286 4.746 -4.239 1.00 85.62 107 TYR A CA 1
ATOM 836 C C . TYR A 1 107 ? 11.790 6.176 -4.470 1.00 85.62 107 TYR A C 1
ATOM 838 O O . TYR A 1 107 ? 11.473 7.078 -3.694 1.00 85.62 107 TYR A O 1
ATOM 846 N N . ASP A 1 108 ? 12.548 6.409 -5.542 1.00 86.69 108 ASP A N 1
ATOM 847 C CA . ASP A 1 108 ? 13.099 7.720 -5.848 1.00 86.69 108 ASP A CA 1
ATOM 848 C C . ASP A 1 108 ? 12.092 8.601 -6.607 1.00 86.69 108 ASP A C 1
ATOM 850 O O . ASP A 1 108 ? 11.823 8.433 -7.802 1.00 86.69 108 ASP A O 1
ATOM 854 N N . ILE A 1 109 ? 11.544 9.586 -5.894 1.00 81.81 109 ILE A N 1
ATOM 855 C CA . ILE A 1 109 ? 10.612 10.578 -6.446 1.00 81.81 109 ILE A CA 1
ATOM 856 C C . ILE A 1 109 ? 11.320 11.491 -7.457 1.00 81.81 109 ILE A C 1
ATOM 858 O O . ILE A 1 109 ? 10.698 11.934 -8.422 1.00 81.81 109 ILE A O 1
ATOM 862 N N . THR A 1 110 ? 12.622 11.748 -7.287 1.00 79.88 110 THR A N 1
ATOM 863 C CA . THR A 1 110 ? 13.393 12.628 -8.184 1.00 79.88 110 THR A CA 1
ATOM 864 C C . THR A 1 110 ? 13.593 12.004 -9.564 1.00 79.88 110 THR A C 1
ATOM 866 O O . THR A 1 110 ? 13.624 12.711 -10.569 1.00 79.88 110 THR A O 1
ATOM 869 N N . SER A 1 111 ? 13.586 10.671 -9.617 1.00 75.69 111 SER A N 1
ATOM 870 C CA . SER A 1 111 ? 13.566 9.862 -10.838 1.00 75.69 111 SER A CA 1
ATOM 871 C C . SER A 1 111 ? 12.176 9.775 -11.499 1.00 75.69 111 SER A C 1
ATOM 873 O O . SER A 1 111 ? 11.999 9.074 -12.497 1.00 75.69 111 SER A O 1
ATOM 875 N N . GLY A 1 112 ? 11.162 10.454 -10.949 1.00 78.00 112 GLY A N 1
ATOM 876 C CA . GLY A 1 112 ? 9.786 10.455 -11.458 1.00 78.00 112 GLY A CA 1
ATOM 877 C C . GLY A 1 112 ? 8.931 9.276 -10.983 1.00 78.00 112 GLY A C 1
ATOM 878 O O . GLY A 1 112 ? 7.859 9.031 -11.546 1.00 78.00 112 GLY A O 1
ATOM 879 N N . SER A 1 113 ? 9.374 8.531 -9.963 1.00 85.00 113 SER A N 1
ATOM 880 C CA . SER A 1 113 ? 8.560 7.469 -9.376 1.00 85.00 113 SER A CA 1
ATOM 881 C C . SER A 1 113 ? 7.436 8.027 -8.510 1.00 85.00 113 SER A C 1
ATOM 883 O O . SER A 1 113 ? 7.661 8.798 -7.581 1.00 85.00 113 SER A O 1
ATOM 885 N N . LEU A 1 114 ? 6.215 7.566 -8.772 1.00 87.94 114 LEU A N 1
ATOM 886 C CA . LEU A 1 114 ? 5.047 7.857 -7.942 1.00 87.94 114 LEU A CA 1
ATOM 887 C C . LEU A 1 114 ? 4.753 6.767 -6.898 1.00 87.94 114 LEU A C 1
ATOM 889 O O . LEU A 1 114 ? 3.754 6.856 -6.187 1.00 87.94 114 LEU A O 1
ATOM 893 N N . MET A 1 115 ? 5.598 5.741 -6.775 1.00 88.62 115 MET A N 1
ATOM 894 C CA . MET A 1 115 ? 5.386 4.661 -5.804 1.00 88.62 115 MET A CA 1
ATOM 895 C C . MET A 1 115 ? 5.274 5.174 -4.354 1.00 88.62 115 MET A C 1
ATOM 897 O O . MET A 1 115 ? 4.325 4.776 -3.674 1.00 88.62 115 MET A O 1
ATOM 901 N N . PRO A 1 116 ? 6.120 6.115 -3.874 1.00 90.38 116 PRO A N 1
ATOM 902 C CA . PRO A 1 116 ? 5.973 6.647 -2.518 1.00 90.38 116 PRO A CA 1
ATOM 903 C C . PRO A 1 116 ? 4.619 7.323 -2.286 1.00 90.38 116 PRO A C 1
ATOM 905 O O . PRO A 1 116 ? 4.044 7.205 -1.206 1.00 90.38 116 PRO A O 1
ATOM 908 N N . LEU A 1 117 ? 4.067 7.979 -3.313 1.00 91.56 117 LEU A N 1
ATOM 909 C CA . LEU A 1 117 ? 2.736 8.579 -3.243 1.00 91.56 117 LEU A CA 1
ATOM 910 C C . LEU A 1 117 ? 1.647 7.505 -3.106 1.00 91.56 117 LEU A C 1
ATOM 912 O O . LEU A 1 117 ? 0.726 7.670 -2.307 1.00 91.56 117 LEU A O 1
ATOM 916 N N . GLY A 1 118 ? 1.779 6.389 -3.828 1.00 92.62 118 GLY A N 1
ATOM 917 C CA . GLY A 1 118 ? 0.901 5.225 -3.689 1.00 92.62 118 GLY A CA 1
ATOM 918 C C . GLY A 1 118 ? 0.930 4.622 -2.280 1.00 92.62 118 GLY A C 1
ATOM 919 O O . GLY A 1 118 ? -0.123 4.322 -1.720 1.00 92.62 118 GLY A O 1
ATOM 920 N N . LEU A 1 119 ? 2.109 4.522 -1.658 1.00 94.50 119 LEU A N 1
ATOM 921 C CA . LEU A 1 119 ? 2.251 4.032 -0.281 1.00 94.50 119 LEU A CA 1
ATOM 922 C C . LEU A 1 119 ? 1.643 4.994 0.744 1.00 94.50 119 LEU A C 1
ATOM 924 O O . LEU A 1 119 ? 0.915 4.563 1.636 1.00 94.50 119 LEU A O 1
ATOM 928 N N . VAL A 1 120 ? 1.872 6.301 0.594 1.00 95.62 120 VAL A N 1
ATOM 929 C CA . VAL A 1 120 ? 1.215 7.315 1.435 1.00 95.62 120 VAL A CA 1
ATOM 930 C C . VAL A 1 120 ? -0.303 7.210 1.296 1.00 95.62 120 VAL A C 1
ATOM 932 O O . VAL A 1 120 ? -1.020 7.210 2.297 1.00 95.62 120 VAL A O 1
ATOM 935 N N . PHE A 1 121 ? -0.808 7.053 0.072 1.00 96.75 121 PHE A N 1
ATOM 936 C CA . PHE A 1 121 ? -2.232 6.850 -0.160 1.00 96.75 121 PHE A CA 1
ATOM 937 C C . PHE A 1 121 ? -2.751 5.579 0.525 1.00 96.75 121 PHE A C 1
ATOM 939 O O . PHE A 1 121 ? -3.775 5.641 1.203 1.00 96.75 121 PHE A O 1
ATOM 946 N N . LEU A 1 122 ? -2.034 4.455 0.426 1.00 97.06 122 LEU A N 1
ATOM 947 C CA . LEU A 1 122 ? -2.373 3.198 1.102 1.00 97.06 122 LEU A CA 1
ATOM 948 C C . LEU A 1 122 ? -2.507 3.384 2.623 1.00 97.06 122 LEU A C 1
ATOM 950 O O . LEU A 1 122 ? -3.451 2.863 3.218 1.00 97.06 122 LEU A O 1
ATOM 954 N N . VAL A 1 123 ? -1.624 4.177 3.242 1.00 97.62 123 VAL A N 1
ATOM 955 C CA . VAL A 1 123 ? -1.674 4.478 4.683 1.00 97.62 123 VAL A CA 1
ATOM 956 C C . VAL A 1 123 ? -2.957 5.216 5.071 1.00 97.62 123 VAL A C 1
ATOM 958 O O . VAL A 1 123 ? -3.595 4.880 6.070 1.00 97.62 123 VAL A O 1
ATOM 961 N N . PHE A 1 124 ? -3.370 6.208 4.284 1.00 97.31 124 PHE A N 1
ATOM 962 C CA . PHE A 1 124 ? -4.570 6.998 4.579 1.00 97.31 124 PHE A CA 1
ATOM 963 C C . PHE A 1 124 ? -5.859 6.395 4.010 1.00 97.31 124 PHE A C 1
ATOM 965 O O . PHE A 1 124 ? -6.957 6.828 4.370 1.00 97.31 124 PHE A O 1
ATOM 972 N N . CYS A 1 125 ? -5.762 5.369 3.168 1.00 96.44 125 CYS A N 1
ATOM 973 C CA . CYS A 1 125 ? -6.902 4.779 2.483 1.00 96.44 125 CYS A CA 1
ATOM 974 C C . CYS A 1 125 ? -8.005 4.267 3.434 1.00 96.44 125 CYS A C 1
ATOM 976 O O . CYS A 1 125 ? -9.166 4.606 3.190 1.00 96.44 125 CYS A O 1
ATOM 978 N N . PRO A 1 126 ? -7.715 3.557 4.548 1.00 96.25 126 PRO A N 1
ATOM 979 C CA . PRO A 1 126 ? -8.742 3.144 5.511 1.00 96.25 126 PRO A CA 1
ATOM 980 C C . PRO A 1 126 ? -9.524 4.319 6.111 1.00 96.25 126 PRO A C 1
ATOM 982 O O . PRO A 1 126 ? -10.739 4.231 6.309 1.00 96.25 126 PRO A O 1
ATOM 985 N N . LEU A 1 127 ? -8.840 5.438 6.372 1.00 95.75 127 LEU A N 1
ATOM 986 C CA . LEU A 1 127 ? -9.452 6.654 6.901 1.00 95.75 127 LEU A CA 1
ATOM 987 C C . LEU A 1 127 ? -10.377 7.297 5.861 1.00 95.75 127 LEU A C 1
ATOM 989 O O . LEU A 1 127 ? -11.546 7.550 6.151 1.00 95.75 127 LEU A O 1
ATOM 993 N N . LEU A 1 128 ? -9.881 7.494 4.637 1.00 95.12 128 LEU A N 1
ATOM 994 C CA . LEU A 1 128 ? -10.655 8.065 3.530 1.00 95.12 128 LEU A CA 1
ATOM 995 C C . LEU A 1 128 ? -11.881 7.205 3.189 1.00 95.12 128 LEU A C 1
ATOM 997 O O . LEU A 1 128 ? -12.978 7.725 2.987 1.00 95.12 128 LEU A O 1
ATOM 1001 N N . ALA A 1 129 ? -11.714 5.883 3.181 1.00 94.25 129 ALA A N 1
ATOM 1002 C CA . ALA A 1 129 ? -12.778 4.915 2.950 1.00 94.25 129 ALA A CA 1
ATOM 1003 C C . ALA A 1 129 ? -13.884 4.993 4.014 1.00 94.25 129 ALA A C 1
ATOM 1005 O O . ALA A 1 129 ? -15.069 4.945 3.678 1.00 94.25 129 ALA A O 1
ATOM 1006 N N . SER A 1 130 ? -13.502 5.140 5.287 1.00 93.50 130 SER A N 1
ATOM 1007 C CA . SER A 1 130 ? -14.439 5.305 6.402 1.00 93.50 130 SER A CA 1
ATOM 1008 C C . SER A 1 130 ? -15.247 6.604 6.279 1.00 93.50 130 SER A C 1
ATOM 1010 O O . SER A 1 130 ? -16.475 6.585 6.380 1.00 93.50 130 SER A O 1
ATOM 1012 N N . ILE A 1 131 ? -14.577 7.719 5.963 1.00 90.94 131 ILE A N 1
ATOM 1013 C CA . ILE A 1 131 ? -15.217 9.031 5.778 1.00 90.94 131 ILE A CA 1
ATOM 1014 C C . ILE A 1 131 ? -16.186 9.005 4.588 1.00 90.94 131 ILE A C 1
ATOM 1016 O O . ILE A 1 131 ? -17.343 9.393 4.729 1.00 90.94 131 ILE A O 1
ATOM 1020 N N . SER A 1 132 ? -15.747 8.487 3.437 1.00 90.00 132 SER A N 1
ATOM 1021 C CA . SER A 1 132 ? -16.560 8.406 2.215 1.00 90.00 132 SER A CA 1
ATOM 1022 C C . SER A 1 132 ? -17.849 7.603 2.406 1.00 90.00 132 SER A C 1
ATOM 1024 O O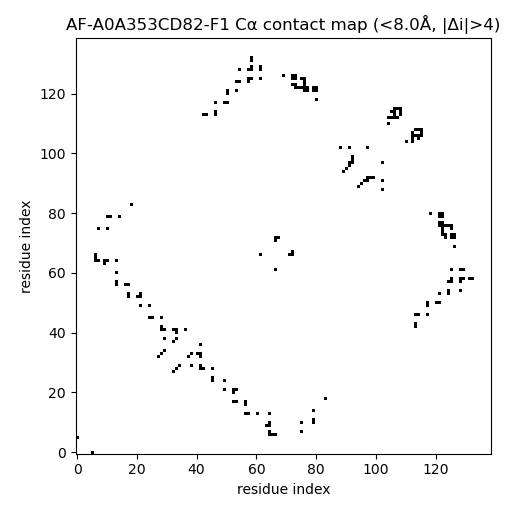 . SER A 1 132 ? -18.874 7.928 1.809 1.00 90.00 132 SER A O 1
ATOM 1026 N N . ARG A 1 133 ? -17.816 6.547 3.228 1.00 81.75 133 ARG A N 1
ATOM 1027 C CA . ARG A 1 133 ? -18.999 5.726 3.514 1.00 81.75 133 ARG A CA 1
ATOM 1028 C C . ARG A 1 133 ? -19.969 6.386 4.485 1.00 81.75 133 ARG A C 1
ATOM 1030 O O . ARG A 1 133 ? -21.165 6.249 4.271 1.00 81.75 133 ARG A O 1
ATOM 1037 N N . LYS A 1 134 ? -19.481 7.115 5.495 1.00 75.25 134 LYS A N 1
ATOM 1038 C CA . LYS A 1 134 ? -20.347 7.828 6.450 1.00 75.25 134 LYS A CA 1
ATOM 1039 C C . LYS A 1 134 ? -21.269 8.830 5.747 1.00 75.25 134 LYS A C 1
ATOM 1041 O O . LYS A 1 134 ? -22.403 9.004 6.165 1.00 75.25 134 LYS A O 1
ATOM 1046 N N . SER A 1 135 ? -20.806 9.433 4.653 1.00 65.38 135 SER A N 1
ATOM 1047 C CA . SER A 1 135 ? -21.618 10.327 3.818 1.00 65.38 135 SER A CA 1
ATOM 1048 C C . SER A 1 135 ? -22.642 9.609 2.924 1.00 65.38 135 SER A C 1
ATOM 1050 O O . SER A 1 135 ? -23.428 10.278 2.267 1.00 65.38 135 SER A O 1
ATOM 1052 N N . SER A 1 136 ? -22.607 8.274 2.827 1.00 60.59 136 SER A N 1
ATOM 1053 C CA . SER A 1 136 ? -23.475 7.473 1.946 1.00 60.59 136 SER A CA 1
ATOM 1054 C C . SER A 1 136 ? -24.535 6.651 2.689 1.00 60.59 136 SER A C 1
ATOM 1056 O O . SER A 1 136 ? -25.368 6.040 2.025 1.00 60.59 136 SER A O 1
ATOM 1058 N N . ASP A 1 137 ? -24.506 6.586 4.023 1.00 54.91 137 ASP A N 1
ATOM 1059 C CA . ASP A 1 137 ? -25.585 5.950 4.781 1.00 54.91 137 ASP A CA 1
ATOM 1060 C C . ASP A 1 137 ? -26.728 6.974 4.970 1.00 54.91 137 ASP A C 1
ATOM 1062 O O . ASP A 1 137 ? -26.466 8.065 5.485 1.00 54.91 137 ASP A O 1
ATOM 1066 N N . PRO A 1 138 ? -27.971 6.674 4.545 1.00 46.16 138 PRO A N 1
ATOM 1067 C CA . PRO A 1 138 ? -29.114 7.526 4.853 1.00 46.16 138 PRO A CA 1
ATOM 1068 C C . PRO A 1 138 ? -29.351 7.550 6.371 1.00 46.16 138 PRO A C 1
ATOM 1070 O O . PRO A 1 138 ? -29.205 6.514 7.024 1.00 46.16 138 PRO A O 1
ATOM 1073 N N . ILE A 1 139 ? -29.670 8.736 6.907 1.00 52.28 139 ILE A N 1
ATOM 1074 C CA . ILE A 1 139 ? -30.089 8.946 8.308 1.00 52.28 139 ILE A CA 1
ATOM 1075 C C . ILE A 1 139 ? -31.394 8.194 8.570 1.00 52.28 139 ILE A C 1
ATOM 1077 O O . ILE A 1 139 ? -32.291 8.286 7.701 1.00 52.28 139 ILE A O 1
#

Mean predicted aligned error: 4.39 Å

Foldseek 3Di:
DDPVVLLLVLLVVLLVVLVVVLVVLVVCLVPPVCVPPNDLVSQVVSLVVSLVSLLVSLLVCLVVSVDDDQVRQLVSLVVSLVVNLVVCCCCCCPVVVHDPVRSVCCVDVVNVHCVVVSSVSSSCSSVVSVVVVVVVDDD

Sequence (139 aa):
MSATSKVFLRATVVWIVIILAETVHGIARIQILEPSVGEFRARQMAVFSGAAIIFLVTRSLIRWIGANGPFALVAIGLFWMVLTIAFELLIGRFVFGFSWQRIAAEYDITSGSLMPLGLVFLVFCPLLASISRKSSDPI